Protein AF-S0E287-F1 (afdb_monomer)

Organism: Gibberella fujikuroi (strain CBS 195.34 / IMI 58289 / NRRL A-6831) (NCBI:txid1279085)

Mean predicted aligned error: 9.17 Å

Nearest PDB structures (foldseek):
  4lmg-assembly1_A  TM=4.073E-01  e=2.697E+00  Saccharomyces cerevisiae S288C
  7uhy-assembly1_D-2  TM=6.723E-01  e=9.779E+00  Homo sapiens
  9c9r-assembly1_B  TM=6.172E-01  e=8.650E+00  Thermochaetoides thermophila
  1zmz-assembly1_A  TM=2.651E-01  e=7.196E+00  Homo sapiens

pLDDT: mean 85.16, std 15.92, range [42.78, 98.0]

Solvent-accessible surface area (backbone atoms only — not comparable to full-atom values): 7480 Å² total; per-residue (Å²): 135,82,82,91,75,80,80,81,81,78,75,78,77,76,75,82,71,74,82,78,76,72,42,67,28,52,70,69,32,43,56,44,42,51,48,23,25,81,50,90,85,61,83,64,85,66,64,67,42,46,46,69,47,52,53,50,30,49,40,66,68,26,28,45,80,44,77,64,67,92,48,38,31,40,35,33,57,67,77,39,100,58,70,74,68,50,76,50,71,60,48,76,94,55,58,42,38,48,38,75,56,32,36,51,48,26,56,48,44,25,75,58,70,69,55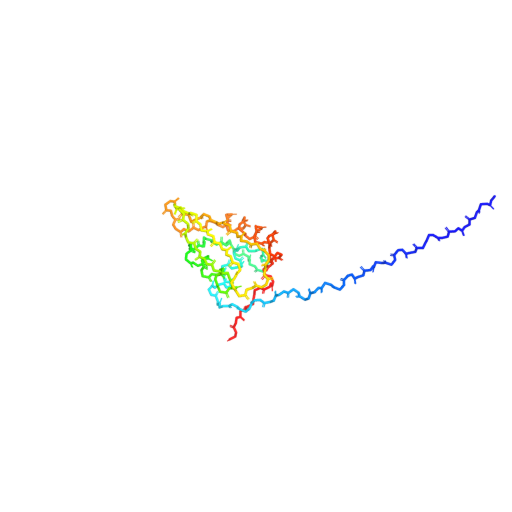,58,40,86,32,56,41,73,54,130

Secondary structure (DSSP, 8-state):
-----PPP--------PPPPP-EEE-HHHHHHHHHHS--TT--S---PEEHHHHHHHHHHTTEEEEE-STTEEEEEESSS-----EEEEPPSSSSEE-HHHHHHHHHHHHHHH---GGGEEE--

Structure (mmCIF, N/CA/C/O backbone):
data_AF-S0E287-F1
#
_entry.id   AF-S0E287-F1
#
loop_
_atom_site.group_PDB
_atom_site.id
_atom_site.type_symbol
_atom_site.label_atom_id
_atom_site.label_alt_id
_atom_site.label_comp_id
_atom_site.label_asym_id
_atom_site.label_entity_id
_atom_site.label_seq_id
_atom_site.pdbx_PDB_ins_code
_atom_site.Cartn_x
_atom_site.Cartn_y
_atom_site.Cartn_z
_atom_site.occupancy
_atom_site.B_iso_or_equiv
_atom_site.auth_seq_id
_atom_site.auth_comp_id
_atom_site.auth_asym_id
_atom_site.auth_atom_id
_atom_site.pdbx_PDB_model_num
ATOM 1 N N . MET A 1 1 ? 14.343 -16.558 63.357 1.00 42.78 1 MET A N 1
ATOM 2 C CA . MET A 1 1 ? 13.104 -16.929 62.650 1.00 42.78 1 MET A CA 1
ATOM 3 C C . MET A 1 1 ? 12.373 -15.621 62.395 1.00 42.78 1 MET A C 1
ATOM 5 O O . MET A 1 1 ? 11.611 -15.181 63.239 1.00 42.78 1 MET A O 1
ATOM 9 N N . GLU A 1 2 ? 12.964 -14.751 61.580 1.00 46.69 2 GLU A N 1
ATOM 10 C CA . GLU A 1 2 ? 12.774 -14.670 60.120 1.00 46.69 2 GLU A CA 1
ATOM 11 C C . GLU A 1 2 ? 11.319 -14.387 59.748 1.00 46.69 2 GLU A C 1
ATOM 13 O O . GLU A 1 2 ? 10.410 -15.165 60.014 1.00 46.69 2 GLU A O 1
ATOM 18 N N . THR A 1 3 ? 11.180 -13.177 59.228 1.00 45.19 3 THR A N 1
ATOM 19 C CA . THR A 1 3 ? 10.014 -12.405 58.829 1.00 45.19 3 THR A CA 1
ATOM 20 C C . THR A 1 3 ? 9.294 -13.039 57.646 1.00 45.19 3 THR A C 1
ATOM 22 O O . THR A 1 3 ? 9.922 -13.310 56.626 1.00 45.19 3 THR A O 1
ATOM 25 N N . ASP A 1 4 ? 7.980 -13.211 57.765 1.00 47.97 4 ASP A N 1
ATOM 26 C CA . ASP A 1 4 ? 7.095 -13.512 56.639 1.00 47.97 4 ASP A CA 1
ATOM 27 C C . ASP A 1 4 ? 6.612 -12.177 56.047 1.00 47.97 4 ASP A C 1
ATOM 29 O O . ASP A 1 4 ? 5.639 -11.583 56.510 1.00 47.97 4 ASP A O 1
ATOM 33 N N . GLU A 1 5 ? 7.377 -11.638 55.096 1.00 48.72 5 GLU A N 1
ATOM 34 C CA . GLU A 1 5 ? 6.987 -10.485 54.281 1.00 48.72 5 GLU A CA 1
ATOM 35 C C . GLU A 1 5 ? 6.583 -11.014 52.902 1.00 48.72 5 GLU A C 1
ATOM 37 O O . GLU A 1 5 ? 7.424 -11.378 52.078 1.00 48.72 5 GLU A O 1
ATOM 42 N N . ALA A 1 6 ? 5.273 -11.116 52.677 1.00 60.25 6 ALA A N 1
ATOM 43 C CA . ALA A 1 6 ? 4.715 -11.448 51.375 1.00 60.25 6 ALA A CA 1
ATOM 44 C C . ALA A 1 6 ? 5.071 -10.341 50.357 1.00 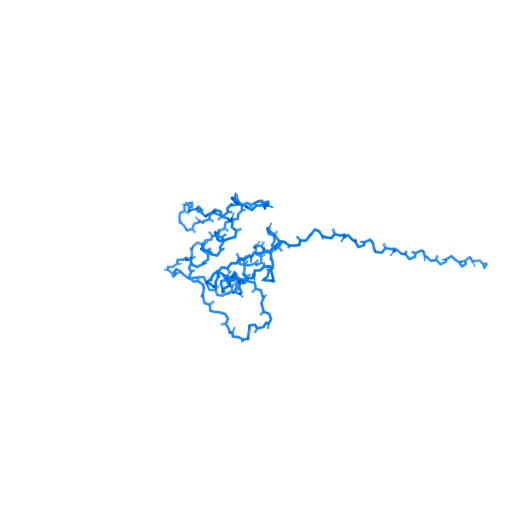60.25 6 ALA A C 1
ATOM 46 O O . ALA A 1 6 ? 4.842 -9.164 50.648 1.00 60.25 6 ALA A O 1
ATOM 47 N N . PRO A 1 7 ? 5.603 -10.670 49.163 1.00 59.78 7 PRO A N 1
ATOM 48 C CA . PRO A 1 7 ? 5.914 -9.666 48.149 1.00 59.78 7 PRO A CA 1
ATOM 49 C C . PRO A 1 7 ? 4.645 -8.961 47.643 1.00 59.78 7 PRO A C 1
ATOM 51 O O . PRO A 1 7 ? 3.631 -9.630 47.426 1.00 59.78 7 PRO A O 1
ATOM 54 N N . PRO A 1 8 ? 4.684 -7.638 47.397 1.00 53.22 8 PRO A N 1
ATOM 55 C CA . PRO A 1 8 ? 3.545 -6.918 46.855 1.00 53.22 8 PRO A CA 1
ATOM 56 C C . PRO A 1 8 ? 3.308 -7.373 45.414 1.00 53.22 8 PRO A C 1
ATOM 58 O O . PRO A 1 8 ? 4.207 -7.320 44.572 1.00 53.22 8 PRO A O 1
ATOM 61 N N . GLU A 1 9 ? 2.089 -7.830 45.138 1.00 50.47 9 GLU A N 1
ATOM 62 C CA . GLU A 1 9 ? 1.611 -8.108 43.790 1.00 50.47 9 GLU A CA 1
ATOM 63 C C . GLU A 1 9 ? 1.813 -6.856 42.930 1.00 50.47 9 GLU A C 1
ATOM 65 O O . GLU A 1 9 ? 1.182 -5.817 43.137 1.00 50.47 9 GLU A O 1
ATOM 70 N N . ALA A 1 10 ? 2.745 -6.945 41.981 1.00 48.91 10 ALA A N 1
ATOM 71 C CA . ALA A 1 10 ? 2.952 -5.927 40.972 1.00 48.91 10 ALA A CA 1
ATOM 72 C C . ALA A 1 10 ? 1.669 -5.821 40.142 1.00 48.91 10 ALA A C 1
ATOM 74 O O . ALA A 1 10 ? 1.386 -6.662 39.286 1.00 48.91 10 ALA A O 1
ATOM 75 N N . MET A 1 11 ? 0.881 -4.790 40.441 1.00 43.47 11 MET A N 1
ATOM 76 C CA . MET A 1 11 ? -0.249 -4.364 39.636 1.00 43.47 11 MET A CA 1
ATOM 77 C C . MET A 1 11 ? 0.249 -4.166 38.207 1.00 43.47 11 MET A C 1
ATOM 79 O O . MET A 1 11 ? 1.079 -3.303 37.926 1.00 43.47 11 MET A O 1
ATOM 83 N N . THR A 1 12 ? -0.226 -5.023 37.310 1.00 46.88 12 THR A N 1
ATOM 84 C CA . THR A 1 12 ? -0.055 -4.855 35.875 1.00 46.88 12 THR A CA 1
ATOM 85 C C . THR A 1 12 ? -0.869 -3.633 35.485 1.00 46.88 12 THR A C 1
ATOM 87 O O . THR A 1 12 ? -2.092 -3.675 35.378 1.00 46.88 12 THR A O 1
ATOM 90 N N . GLU A 1 13 ? -0.178 -2.507 35.349 1.00 50.25 13 GLU A N 1
ATOM 91 C CA . GLU A 1 13 ? 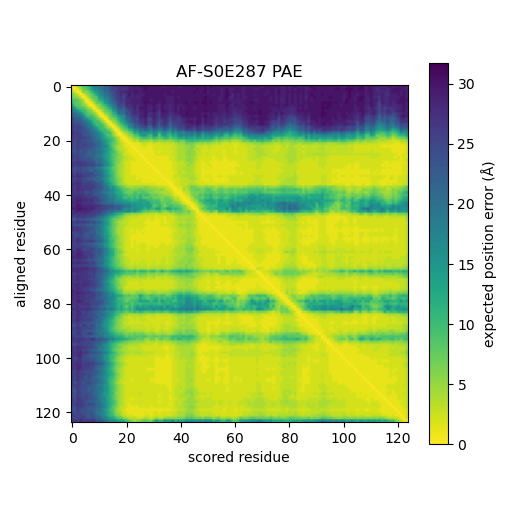-0.729 -1.294 34.774 1.00 50.25 13 GLU A CA 1
ATOM 92 C C . GLU A 1 13 ? -1.130 -1.616 33.333 1.00 50.25 13 GLU A C 1
ATOM 94 O O . GLU A 1 13 ? -0.296 -1.745 32.435 1.00 50.25 13 GLU A O 1
ATOM 99 N N . VAL A 1 14 ? -2.427 -1.856 33.136 1.00 51.44 14 VAL A N 1
ATOM 100 C CA . VAL A 1 14 ? -3.036 -1.986 31.817 1.00 51.44 14 VAL A CA 1
ATOM 101 C C . VAL A 1 14 ? -2.928 -0.610 31.176 1.00 51.44 14 VAL A C 1
ATOM 103 O O . VAL A 1 14 ? -3.790 0.245 31.368 1.00 51.44 14 VAL A O 1
ATOM 106 N N . ALA A 1 15 ? -1.827 -0.378 30.461 1.00 55.31 15 ALA A N 1
ATOM 107 C CA . ALA A 1 15 ? -1.691 0.768 29.584 1.00 55.31 15 ALA A CA 1
ATOM 108 C C . ALA A 1 15 ? -2.902 0.759 28.644 1.00 55.31 15 ALA A C 1
ATOM 110 O O . ALA A 1 15 ? -3.096 -0.183 27.873 1.00 55.31 15 ALA A O 1
ATOM 111 N N . LEU A 1 16 ? -3.761 1.769 28.774 1.00 54.34 16 LEU A N 1
ATOM 112 C CA . LEU A 1 16 ? -4.878 1.996 27.870 1.00 54.34 16 LEU A CA 1
ATOM 113 C C . LEU A 1 16 ? -4.271 2.306 26.496 1.00 54.34 16 LEU A C 1
ATOM 115 O O . LEU A 1 16 ? -3.886 3.441 26.235 1.00 54.34 16 LEU A O 1
ATOM 119 N N . GLU A 1 17 ? -4.090 1.280 25.658 1.00 62.00 17 GLU A N 1
ATOM 120 C CA . GLU A 1 17 ? -3.647 1.466 24.277 1.00 62.00 17 GLU A CA 1
ATOM 121 C C . GLU A 1 17 ? -4.680 2.336 23.554 1.00 62.00 17 GLU A C 1
ATOM 123 O O . GLU A 1 17 ? -5.879 2.033 23.579 1.00 62.00 17 GLU A O 1
ATOM 128 N N . ASP A 1 18 ? -4.219 3.407 22.902 1.00 64.94 18 ASP A N 1
ATOM 129 C CA . ASP A 1 18 ? -5.059 4.195 22.004 1.00 64.94 18 ASP A CA 1
ATOM 130 C C . ASP A 1 18 ? -5.767 3.264 21.003 1.00 64.94 18 ASP A C 1
ATOM 132 O O . ASP A 1 18 ? -5.169 2.289 20.522 1.00 64.94 18 ASP A O 1
ATOM 136 N N . PRO A 1 19 ? -7.043 3.526 20.667 1.00 68.19 19 PRO A N 1
ATOM 137 C CA . PRO A 1 19 ? -7.790 2.658 19.772 1.00 68.19 19 PRO A CA 1
ATOM 138 C C . PRO A 1 19 ? -7.061 2.534 18.429 1.00 68.19 19 PRO A C 1
ATOM 140 O O . PRO A 1 19 ? -6.839 3.521 17.726 1.00 68.19 19 PRO A O 1
ATOM 143 N N . LYS A 1 20 ? -6.698 1.297 18.065 1.00 78.69 20 LYS A N 1
ATOM 144 C CA . LYS A 1 20 ? -6.018 0.992 16.798 1.00 78.69 20 LYS A CA 1
ATOM 145 C C . LYS A 1 20 ? -6.840 1.542 15.624 1.00 78.69 20 LYS A C 1
ATOM 147 O O . LYS A 1 20 ? -8.052 1.314 15.582 1.00 78.69 20 LYS A O 1
ATOM 152 N N . PRO A 1 21 ? -6.217 2.222 14.643 1.00 85.75 21 PRO A N 1
ATOM 153 C CA . PRO A 1 21 ? -6.956 2.803 13.529 1.00 85.75 21 PRO A CA 1
ATOM 154 C C . PRO A 1 21 ? -7.630 1.710 12.693 1.00 85.75 21 PRO A C 1
ATOM 156 O O . PRO A 1 21 ? -7.025 0.669 12.432 1.00 85.75 21 PRO A O 1
ATOM 159 N N . VAL A 1 22 ? -8.870 1.963 12.264 1.00 92.56 22 VAL A N 1
ATOM 160 C CA . VAL A 1 22 ? -9.639 1.090 11.364 1.00 92.56 22 VAL A CA 1
ATOM 161 C C . VAL A 1 22 ? -9.765 1.758 9.998 1.00 92.56 22 VAL A C 1
ATOM 163 O O . VAL A 1 22 ? -10.279 2.870 9.876 1.00 92.56 22 VAL A O 1
ATOM 166 N N . PHE A 1 23 ? -9.334 1.053 8.959 1.00 93.56 23 PHE A N 1
ATOM 167 C CA . PHE A 1 23 ? -9.345 1.486 7.569 1.00 93.56 23 PHE A CA 1
ATOM 168 C C . PHE A 1 23 ? -10.530 0.872 6.834 1.00 93.56 23 PHE A C 1
ATOM 170 O O . PHE A 1 23 ? -10.560 -0.334 6.580 1.00 93.56 23 PHE A O 1
ATOM 177 N N . LYS A 1 24 ? -11.495 1.708 6.449 1.00 95.38 24 LYS A N 1
ATOM 178 C CA . LYS A 1 24 ? -12.539 1.311 5.501 1.00 95.38 24 LYS A CA 1
ATOM 179 C C . LYS A 1 24 ? -11.966 1.368 4.096 1.00 95.38 24 LYS A C 1
ATOM 181 O O . LYS A 1 24 ? -11.514 2.420 3.655 1.00 95.38 24 LYS A O 1
ATOM 186 N N . VAL A 1 25 ? -11.951 0.230 3.417 1.00 96.06 25 VAL A N 1
ATOM 187 C CA . VAL A 1 25 ? -11.352 0.098 2.090 1.00 96.06 25 VAL A CA 1
ATOM 188 C C . VAL A 1 25 ? -12.274 -0.669 1.157 1.00 96.06 25 VAL A C 1
ATOM 190 O O . VAL A 1 25 ? -13.023 -1.558 1.565 1.00 96.06 25 VAL A O 1
ATOM 193 N N . GLU A 1 26 ? -12.197 -0.369 -0.134 1.00 95.81 26 GLU A N 1
ATOM 194 C CA . GLU A 1 26 ? -12.947 -1.121 -1.133 1.00 95.81 26 GLU A CA 1
ATOM 195 C C . GLU A 1 26 ? -12.459 -2.576 -1.266 1.00 95.81 26 GLU A C 1
ATOM 197 O O . GLU A 1 26 ? -11.338 -2.945 -0.894 1.00 95.81 26 GLU A O 1
ATOM 202 N N . ARG A 1 27 ? -13.288 -3.423 -1.888 1.00 94.62 27 ARG A N 1
ATOM 203 C CA . ARG A 1 27 ? -13.046 -4.870 -2.033 1.00 94.62 27 ARG A CA 1
ATOM 204 C C . ARG A 1 27 ? -11.678 -5.211 -2.630 1.00 94.62 27 ARG A C 1
ATOM 206 O O . ARG A 1 27 ? -11.051 -6.189 -2.218 1.00 94.62 27 ARG A O 1
ATOM 213 N N . ARG A 1 28 ? -11.222 -4.436 -3.616 1.00 94.44 28 ARG A N 1
ATOM 214 C CA . ARG A 1 28 ? -9.937 -4.651 -4.296 1.00 94.44 28 ARG A CA 1
ATOM 215 C C . ARG A 1 28 ? -8.761 -4.398 -3.355 1.00 94.44 28 ARG A C 1
ATOM 217 O O . ARG A 1 28 ? -7.863 -5.236 -3.291 1.00 94.44 28 ARG A O 1
ATOM 224 N N . ALA A 1 29 ? -8.781 -3.287 -2.622 1.00 96.12 29 ALA A N 1
ATOM 225 C CA . ALA A 1 29 ? -7.763 -2.957 -1.629 1.00 96.12 29 ALA A CA 1
ATOM 226 C C . ALA A 1 29 ? -7.769 -3.967 -0.472 1.00 96.12 29 ALA A C 1
ATOM 228 O O . ALA A 1 29 ? -6.711 -4.484 -0.114 1.00 96.12 29 ALA A O 1
ATOM 229 N N . LEU A 1 30 ? -8.952 -4.352 0.021 1.00 94.69 30 LEU A N 1
ATOM 230 C CA . LEU A 1 30 ? -9.086 -5.370 1.067 1.00 94.69 30 LEU A CA 1
ATOM 231 C C . LEU A 1 30 ? -8.442 -6.701 0.662 1.00 94.69 30 LEU A C 1
ATOM 233 O O . LEU A 1 30 ? -7.703 -7.304 1.439 1.00 94.69 30 LEU A O 1
ATOM 237 N N . LYS A 1 31 ? -8.674 -7.153 -0.578 1.00 92.94 31 LYS A N 1
ATOM 238 C CA . LYS A 1 31 ? -8.039 -8.369 -1.104 1.00 92.94 31 LYS A CA 1
ATOM 239 C C . LYS A 1 31 ? -6.513 -8.260 -1.083 1.00 92.94 31 LYS A C 1
ATOM 241 O O . LYS A 1 31 ? -5.851 -9.228 -0.723 1.00 92.94 31 LYS A O 1
ATOM 246 N N . THR A 1 32 ? -5.954 -7.105 -1.442 1.00 95.25 32 THR A N 1
ATOM 247 C CA . THR A 1 32 ? -4.507 -6.870 -1.359 1.00 95.25 32 THR A CA 1
ATOM 248 C C . THR A 1 32 ? -4.012 -6.943 0.086 1.00 95.25 32 THR A C 1
ATOM 250 O O . THR A 1 32 ? -3.047 -7.656 0.352 1.00 95.25 32 THR A O 1
ATOM 253 N N . PHE A 1 33 ? -4.678 -6.278 1.033 1.00 95.38 33 PHE A N 1
ATOM 254 C CA . PHE A 1 33 ? -4.265 -6.289 2.440 1.00 95.38 33 PHE A CA 1
ATOM 255 C C . PHE A 1 33 ? -4.318 -7.684 3.070 1.00 95.38 33 PHE A C 1
ATOM 257 O O . PHE A 1 33 ? -3.375 -8.058 3.762 1.00 95.38 33 PHE A O 1
ATOM 264 N N . ARG A 1 34 ? -5.317 -8.509 2.733 1.00 92.56 34 ARG A N 1
ATOM 265 C CA . ARG A 1 34 ? -5.373 -9.930 3.137 1.00 92.56 34 ARG A CA 1
ATOM 266 C C . ARG A 1 34 ? -4.220 -10.779 2.590 1.00 92.56 34 ARG A C 1
ATOM 268 O O . ARG A 1 34 ? -3.840 -11.790 3.176 1.00 92.56 34 ARG A O 1
ATOM 275 N N . ILE A 1 35 ? -3.645 -10.389 1.452 1.00 93.62 35 ILE A N 1
ATOM 276 C CA . ILE A 1 35 ? -2.447 -11.047 0.916 1.00 93.62 35 ILE A CA 1
ATOM 277 C C . ILE A 1 35 ? -1.194 -10.548 1.650 1.00 93.62 35 ILE A C 1
ATOM 279 O O . ILE A 1 35 ? -0.312 -11.351 1.958 1.00 93.62 35 ILE A O 1
ATOM 283 N N . LEU A 1 36 ? -1.109 -9.248 1.951 1.00 95.25 36 LEU A N 1
ATOM 284 C CA . LEU A 1 36 ? 0.036 -8.636 2.637 1.00 95.25 36 LEU A CA 1
ATOM 285 C C . LEU A 1 36 ? 0.158 -9.074 4.098 1.00 95.25 36 LEU A C 1
ATOM 287 O O . LEU A 1 36 ? 1.261 -9.382 4.554 1.00 95.25 36 LEU A O 1
ATOM 291 N N . PHE A 1 37 ? -0.956 -9.115 4.819 1.00 93.56 37 PHE A N 1
ATOM 292 C CA . PHE A 1 37 ? -1.02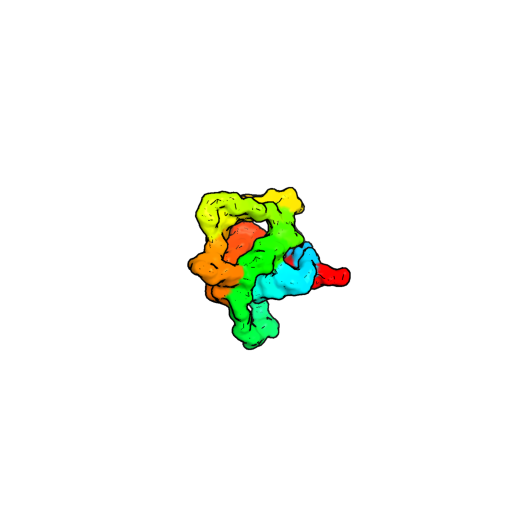3 -9.505 6.221 1.00 93.56 37 PHE A CA 1
ATOM 293 C C . PHE A 1 37 ? -1.484 -10.952 6.362 1.00 93.56 37 PHE A C 1
ATOM 295 O O . PHE A 1 37 ? -2.054 -11.530 5.440 1.00 93.56 37 PHE A O 1
ATOM 302 N N . TYR A 1 38 ? -1.162 -11.574 7.494 1.00 84.75 38 TYR A N 1
ATOM 303 C CA . TYR A 1 38 ? -1.690 -12.896 7.805 1.00 84.75 38 TYR A CA 1
ATOM 304 C C . TYR A 1 38 ? -3.190 -12.802 8.081 1.00 84.75 38 TYR A C 1
ATOM 306 O O . TYR A 1 38 ? -3.621 -11.907 8.799 1.00 84.75 38 TYR A O 1
ATOM 314 N N . ASP A 1 39 ? -3.948 -13.717 7.484 1.00 80.12 39 ASP A N 1
ATOM 315 C CA . ASP A 1 39 ? -5.386 -13.871 7.664 1.00 80.12 39 ASP A CA 1
ATOM 316 C C . ASP A 1 39 ? -5.618 -15.373 7.915 1.00 80.12 39 ASP A C 1
ATOM 318 O O . ASP A 1 39 ? -5.349 -16.168 7.003 1.00 80.12 39 ASP A O 1
ATOM 322 N N . PRO A 1 40 ? -5.983 -15.782 9.146 1.00 76.44 40 PRO A N 1
ATOM 323 C CA . PRO A 1 40 ? -6.167 -17.190 9.499 1.00 76.44 40 PRO A CA 1
ATOM 324 C C . PRO A 1 40 ? -7.362 -17.834 8.788 1.00 76.44 40 PRO A C 1
ATOM 326 O O . PRO A 1 40 ? -7.368 -19.051 8.612 1.00 76.44 40 PRO A O 1
ATOM 329 N N . ASP A 1 41 ? -8.336 -17.039 8.339 1.00 75.12 41 ASP A N 1
ATOM 330 C CA . ASP A 1 41 ? -9.554 -17.538 7.696 1.00 75.12 41 ASP A CA 1
ATOM 331 C C . ASP A 1 41 ? -9.334 -17.834 6.202 1.00 75.12 41 ASP A C 1
ATOM 333 O O . ASP A 1 41 ? -10.139 -18.502 5.546 1.00 75.12 41 ASP A O 1
ATOM 337 N N . VAL A 1 42 ? -8.220 -17.359 5.636 1.00 71.75 42 VAL A N 1
ATOM 338 C CA . VAL A 1 42 ? -7.854 -17.596 4.237 1.00 71.75 42 VAL A CA 1
ATOM 339 C C . VAL A 1 42 ? -7.109 -18.924 4.114 1.00 71.75 42 VAL A C 1
ATOM 341 O O . VAL A 1 42 ? -5.893 -19.009 4.275 1.00 71.75 42 VAL A O 1
ATOM 344 N N . THR A 1 43 ? -7.852 -19.969 3.756 1.00 69.25 43 THR A N 1
ATOM 345 C CA . THR A 1 43 ? -7.331 -21.334 3.560 1.00 69.25 43 THR A CA 1
ATOM 346 C C . THR A 1 43 ? -6.742 -21.586 2.167 1.00 69.25 43 THR A C 1
ATOM 348 O O . THR A 1 43 ? -6.028 -22.565 1.955 1.00 69.25 43 THR A O 1
ATOM 351 N N . SER A 1 44 ? -7.005 -20.705 1.198 1.00 71.31 44 SER A N 1
ATOM 352 C CA . SER A 1 44 ? -6.417 -20.777 -0.145 1.00 71.31 44 SER A CA 1
ATOM 353 C C . SER A 1 44 ? -5.001 -20.200 -0.172 1.00 71.31 44 SER A C 1
ATOM 355 O O . SER A 1 44 ? -4.766 -19.160 0.441 1.00 71.31 44 SER A O 1
ATOM 357 N N . THR A 1 45 ? -4.089 -20.778 -0.964 1.00 63.66 45 THR A N 1
ATOM 358 C CA . THR A 1 45 ? -2.773 -20.169 -1.225 1.00 63.66 45 THR A CA 1
ATOM 359 C C . THR A 1 45 ? -2.960 -18.760 -1.797 1.00 63.66 45 THR A C 1
ATOM 361 O O . THR A 1 45 ? -3.511 -18.621 -2.894 1.00 63.66 45 THR A O 1
ATOM 364 N N . PRO A 1 46 ? -2.527 -17.698 -1.096 1.00 70.75 46 PRO A N 1
ATOM 365 C CA . PRO A 1 46 ? -2.701 -16.354 -1.617 1.00 70.75 46 PRO A CA 1
ATOM 366 C C . PRO A 1 46 ? -1.800 -16.182 -2.846 1.00 70.75 46 PRO A C 1
ATOM 368 O O . PRO A 1 46 ? -0.623 -16.538 -2.822 1.00 70.75 46 PRO A O 1
ATOM 371 N N . GLY A 1 47 ? -2.378 -15.705 -3.948 1.00 82.12 47 GLY A N 1
ATOM 372 C CA . GLY A 1 47 ? -1.680 -15.561 -5.225 1.00 82.12 47 GLY A CA 1
ATOM 373 C C . GLY A 1 47 ? -0.747 -14.348 -5.287 1.00 82.12 47 GLY A C 1
ATOM 374 O O . GLY A 1 47 ? -0.403 -13.724 -4.283 1.00 82.12 47 GLY A O 1
ATOM 375 N N . GLU A 1 48 ? -0.349 -13.989 -6.504 1.00 91.69 48 GLU A N 1
ATOM 376 C CA . GLU A 1 48 ? 0.430 -12.779 -6.766 1.00 91.69 48 GLU A CA 1
ATOM 377 C C . GLU A 1 48 ? -0.434 -11.511 -6.667 1.00 91.69 48 GLU A C 1
ATOM 379 O O . GLU A 1 48 ? -1.623 -11.516 -7.001 1.00 91.69 48 GLU A O 1
ATOM 384 N N . VAL A 1 49 ? 0.183 -10.395 -6.276 1.00 95.00 49 VAL A N 1
ATOM 385 C CA . VAL A 1 49 ? -0.462 -9.076 -6.243 1.00 95.00 49 VAL A CA 1
ATOM 386 C C . VAL A 1 49 ? 0.006 -8.259 -7.448 1.00 95.00 49 VAL A C 1
ATOM 388 O O . VAL A 1 49 ? 1.189 -7.930 -7.517 1.00 95.00 49 VAL A O 1
ATOM 391 N N . PRO A 1 50 ? -0.869 -7.878 -8.396 1.00 96.25 50 PRO A N 1
ATOM 392 C CA . PRO A 1 50 ? -0.509 -6.905 -9.427 1.00 96.25 50 PRO A CA 1
ATOM 393 C C . PRO A 1 50 ? 0.019 -5.614 -8.796 1.00 96.25 50 PRO A C 1
ATOM 395 O O . PRO A 1 50 ? -0.612 -5.102 -7.871 1.00 96.25 50 PRO A O 1
ATOM 398 N N . TRP A 1 51 ? 1.128 -5.060 -9.296 1.00 97.38 51 TRP A N 1
ATOM 399 C CA . TRP A 1 51 ? 1.749 -3.868 -8.700 1.00 97.38 51 TRP A CA 1
ATOM 400 C C . TRP A 1 51 ? 0.759 -2.702 -8.556 1.00 97.38 51 TRP A C 1
ATOM 402 O O . TRP A 1 51 ? 0.648 -2.108 -7.490 1.00 97.38 51 TRP A O 1
ATOM 412 N N . ASN A 1 52 ? -0.090 -2.476 -9.562 1.00 97.19 52 ASN A N 1
ATOM 413 C CA . ASN A 1 52 ? -1.141 -1.454 -9.504 1.00 97.19 52 ASN A CA 1
ATOM 414 C C . ASN A 1 52 ? -2.169 -1.682 -8.381 1.00 97.19 52 ASN A C 1
ATOM 416 O O . ASN A 1 52 ? -2.727 -0.720 -7.865 1.00 97.19 52 ASN A O 1
ATOM 420 N N . ASN A 1 53 ? -2.439 -2.933 -7.988 1.00 97.31 53 ASN A N 1
ATOM 421 C CA . ASN A 1 53 ? -3.303 -3.228 -6.837 1.00 97.31 53 ASN A CA 1
ATOM 422 C C . ASN A 1 53 ? -2.593 -2.939 -5.511 1.00 97.31 53 ASN A C 1
ATOM 424 O O . ASN A 1 53 ? -3.260 -2.581 -4.545 1.00 97.31 53 ASN A O 1
ATOM 428 N N . PHE A 1 54 ? -1.268 -3.104 -5.466 1.00 97.44 54 PHE A N 1
ATOM 429 C CA . PHE A 1 54 ? -0.444 -2.725 -4.321 1.00 97.44 54 PHE A CA 1
ATOM 430 C C . PHE A 1 54 ? -0.403 -1.202 -4.153 1.00 97.44 54 PHE A C 1
ATOM 432 O O . PHE A 1 54 ? -0.707 -0.718 -3.065 1.00 97.44 54 PHE A O 1
ATOM 439 N N . LEU A 1 55 ? -0.138 -0.458 -5.239 1.00 97.69 55 LEU A N 1
ATOM 440 C CA . LEU A 1 55 ? -0.205 1.010 -5.255 1.00 97.69 55 LEU A CA 1
ATOM 441 C C . LEU A 1 55 ? -1.572 1.490 -4.761 1.00 97.69 55 LEU A C 1
ATOM 443 O O . LEU A 1 55 ? -1.649 2.229 -3.787 1.00 97.69 55 LEU A O 1
ATOM 447 N N . HIS A 1 56 ? -2.642 0.990 -5.385 1.00 97.81 56 HIS A N 1
ATOM 448 C CA . HIS A 1 56 ? -4.013 1.350 -5.040 1.00 97.81 56 HIS A CA 1
ATOM 449 C C . HIS A 1 56 ? -4.354 1.068 -3.570 1.00 97.81 56 HIS A C 1
ATOM 451 O O . HIS A 1 56 ? -5.005 1.876 -2.920 1.00 97.81 56 HIS A O 1
ATOM 457 N N . ALA A 1 57 ? -3.942 -0.085 -3.032 1.00 97.25 57 ALA A N 1
ATOM 458 C CA . ALA A 1 57 ? -4.222 -0.426 -1.641 1.00 97.25 57 ALA A CA 1
ATOM 459 C C . ALA A 1 57 ? -3.572 0.578 -0.679 1.00 97.25 57 ALA A C 1
ATOM 461 O O . ALA A 1 57 ? -4.253 1.116 0.189 1.00 97.25 57 ALA A O 1
ATOM 462 N N . LEU A 1 58 ? -2.286 0.885 -0.869 1.00 96.75 58 LEU A N 1
ATOM 463 C CA . LEU A 1 58 ? -1.572 1.826 -0.004 1.00 96.75 58 LEU A CA 1
ATOM 464 C C . LEU A 1 58 ? -2.086 3.263 -0.142 1.00 96.75 58 LEU A C 1
ATOM 466 O O . LEU A 1 58 ? -2.204 3.959 0.864 1.00 96.75 58 LEU A O 1
ATOM 470 N N . THR A 1 59 ? -2.463 3.693 -1.348 1.00 96.19 59 THR A N 1
ATOM 471 C CA . THR A 1 59 ? -3.043 5.030 -1.527 1.00 96.19 59 THR A CA 1
ATOM 472 C C . THR A 1 59 ? -4.454 5.144 -0.967 1.00 96.19 59 THR A C 1
ATOM 474 O O . THR A 1 59 ? -4.809 6.193 -0.436 1.00 96.19 59 THR A O 1
ATOM 477 N N . SER A 1 60 ? -5.243 4.063 -0.994 1.00 95.25 60 SER A N 1
ATOM 478 C CA . SER A 1 60 ? -6.602 4.059 -0.430 1.00 95.25 60 SER A CA 1
ATOM 479 C C . SER A 1 60 ? -6.648 4.267 1.087 1.00 95.25 60 SER A C 1
ATOM 481 O O . SER A 1 60 ? -7.692 4.625 1.618 1.00 95.25 60 SER A O 1
ATOM 483 N N . VAL A 1 61 ? -5.521 4.073 1.780 1.00 93.56 61 VAL A N 1
ATOM 484 C CA . VAL A 1 61 ? -5.403 4.258 3.235 1.00 93.56 61 VAL A CA 1
ATOM 485 C C . VAL A 1 61 ? -4.606 5.506 3.609 1.00 93.56 61 VAL A C 1
ATOM 487 O O . VAL A 1 61 ? -4.150 5.639 4.738 1.00 93.56 61 VAL A O 1
ATOM 490 N N . GLY A 1 62 ? -4.449 6.439 2.666 1.00 92.75 62 GLY A N 1
ATOM 491 C CA . GLY A 1 62 ? -3.920 7.771 2.952 1.00 92.75 62 GLY A CA 1
ATOM 492 C C . GLY A 1 62 ? -2.414 7.944 2.773 1.00 92.75 62 GLY A C 1
ATOM 493 O O . GLY A 1 62 ? -1.867 8.946 3.243 1.00 92.75 62 GLY A O 1
ATOM 494 N N . LEU A 1 63 ? -1.734 7.009 2.099 1.00 94.69 63 LEU A N 1
ATOM 495 C CA . LEU A 1 63 ? -0.347 7.201 1.665 1.00 94.69 63 LEU A CA 1
ATOM 496 C C . LEU A 1 63 ? -0.302 7.826 0.260 1.00 94.69 63 LEU A C 1
ATOM 498 O O . LEU A 1 63 ? -1.005 7.389 -0.645 1.00 94.69 63 LEU A O 1
ATOM 502 N N . ALA A 1 64 ? 0.560 8.810 0.029 1.00 95.44 64 ALA A N 1
ATOM 503 C CA . ALA A 1 64 ? 0.893 9.276 -1.314 1.00 95.44 64 ALA A CA 1
ATOM 504 C C . ALA A 1 64 ? 1.978 8.376 -1.915 1.00 95.44 64 ALA A C 1
ATOM 506 O O . ALA A 1 64 ? 2.968 8.089 -1.249 1.00 95.44 64 ALA A O 1
ATOM 507 N N . ALA A 1 65 ? 1.798 7.938 -3.163 1.00 96.69 65 ALA A N 1
ATOM 508 C CA . ALA A 1 65 ? 2.766 7.115 -3.883 1.00 96.69 65 ALA A CA 1
ATOM 509 C C . ALA A 1 65 ? 3.541 7.961 -4.902 1.00 96.69 65 ALA A C 1
ATOM 511 O O . ALA A 1 65 ? 2.951 8.510 -5.830 1.00 96.69 65 ALA A O 1
ATOM 512 N N . GLU A 1 66 ? 4.861 8.016 -4.761 1.00 97.06 66 GLU A N 1
ATOM 513 C CA . GLU A 1 66 ? 5.760 8.740 -5.657 1.00 97.06 66 GLU A CA 1
ATOM 514 C C . GLU A 1 66 ? 6.768 7.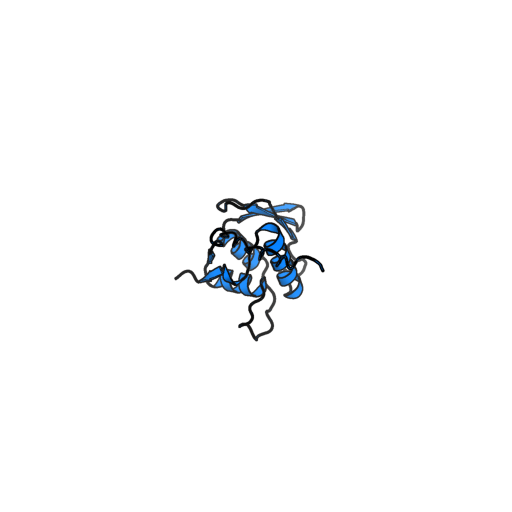768 -6.274 1.00 97.06 66 GLU A C 1
ATOM 516 O O . GLU A 1 66 ? 7.486 7.055 -5.564 1.00 97.06 66 GLU A O 1
ATOM 521 N N . LYS A 1 67 ? 6.832 7.727 -7.608 1.00 96.62 67 LYS A N 1
ATOM 522 C CA . LYS A 1 67 ? 7.881 6.984 -8.305 1.00 96.62 67 LYS A CA 1
ATOM 523 C C . LYS A 1 67 ? 9.148 7.829 -8.310 1.00 96.62 67 LYS A C 1
ATOM 525 O O . LYS A 1 67 ? 9.152 8.925 -8.858 1.00 96.62 67 LYS A O 1
ATOM 530 N N . LEU A 1 68 ? 10.207 7.296 -7.710 1.00 93.94 68 LEU A N 1
ATOM 531 C CA . LEU A 1 68 ? 11.520 7.929 -7.698 1.00 93.94 68 LEU A CA 1
ATOM 532 C C . LEU A 1 68 ? 12.289 7.502 -8.961 1.00 93.94 68 LEU A C 1
ATOM 534 O O . LEU A 1 68 ? 11.782 7.597 -10.078 1.00 93.94 68 LEU A O 1
ATOM 538 N N . TYR A 1 69 ? 13.515 7.004 -8.810 1.00 91.81 69 TYR A N 1
ATOM 539 C CA . TYR A 1 69 ? 14.329 6.505 -9.915 1.00 91.81 69 TYR A CA 1
ATOM 540 C C . TYR A 1 69 ? 14.212 4.982 -10.074 1.00 91.81 69 TYR A C 1
ATOM 542 O O . TYR A 1 69 ? 14.022 4.232 -9.113 1.00 91.81 69 TYR A O 1
ATOM 550 N N . GLY A 1 70 ? 14.363 4.510 -11.314 1.00 90.88 70 GLY A N 1
ATOM 551 C CA . GLY A 1 70 ? 14.303 3.085 -11.641 1.00 90.88 70 GLY A CA 1
ATOM 552 C C . GLY A 1 70 ? 12.971 2.447 -11.229 1.00 90.88 70 GLY A C 1
ATOM 553 O O . GLY A 1 70 ? 11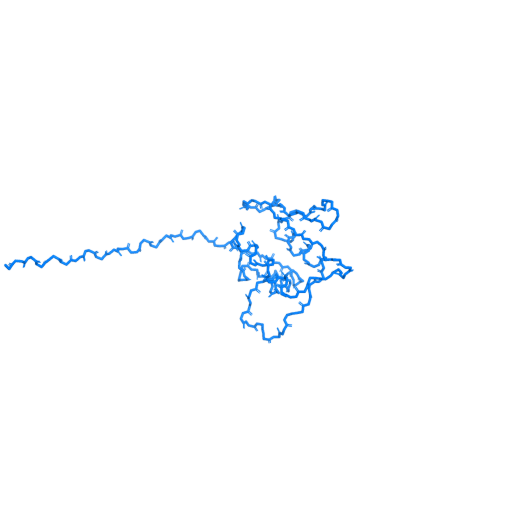.898 2.913 -11.611 1.00 90.88 70 GLY A O 1
ATOM 554 N N . SER A 1 71 ? 13.049 1.366 -10.452 1.00 93.94 71 SER A N 1
ATOM 555 C CA . SER A 1 71 ? 11.893 0.658 -9.893 1.00 93.94 71 SER A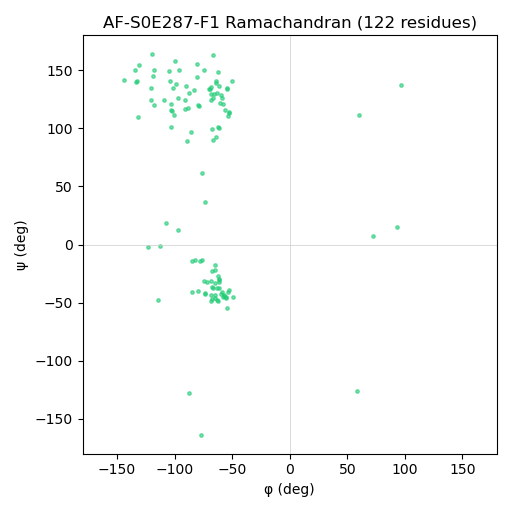 CA 1
ATOM 556 C C . SER A 1 71 ? 11.562 1.065 -8.453 1.00 93.94 71 SER A C 1
ATOM 558 O O . SER A 1 71 ? 10.798 0.371 -7.794 1.00 93.94 71 SER A O 1
ATOM 560 N N . VAL A 1 72 ? 12.126 2.151 -7.918 1.00 96.62 72 VAL A N 1
ATOM 561 C CA . VAL A 1 72 ? 11.888 2.553 -6.522 1.00 96.62 72 VAL A CA 1
ATOM 562 C C . VAL A 1 72 ? 10.646 3.434 -6.417 1.00 96.62 72 VAL A C 1
ATOM 564 O O . VAL A 1 72 ? 10.520 4.435 -7.120 1.00 96.62 72 VAL A O 1
ATOM 567 N N . TRP A 1 73 ? 9.759 3.089 -5.488 1.00 98.00 73 TRP A N 1
ATOM 568 C CA . TRP A 1 73 ? 8.587 3.877 -5.121 1.00 98.00 73 TRP A CA 1
ATOM 569 C C . TRP A 1 73 ? 8.638 4.263 -3.649 1.00 98.00 73 TRP A C 1
ATOM 571 O O . TRP A 1 73 ? 8.914 3.416 -2.797 1.00 98.00 73 TRP A O 1
ATOM 581 N N . GLN A 1 74 ? 8.347 5.526 -3.356 1.00 97.19 74 GLN A N 1
ATOM 582 C CA . GLN A 1 74 ? 8.156 6.055 -2.013 1.00 97.19 74 GLN A CA 1
ATOM 583 C C . GLN A 1 74 ? 6.673 6.152 -1.687 1.00 97.19 74 GLN A C 1
ATOM 585 O O . GLN A 1 74 ? 5.880 6.604 -2.507 1.00 97.19 74 GLN A O 1
ATOM 590 N N . PHE A 1 75 ? 6.325 5.763 -0.466 1.00 97.12 75 PHE A N 1
ATOM 591 C CA . PHE A 1 75 ? 5.022 5.999 0.126 1.00 97.12 75 PHE A CA 1
ATOM 592 C C . PHE A 1 75 ? 5.193 6.874 1.356 1.00 97.12 75 PHE A C 1
ATOM 594 O O . PHE A 1 75 ? 5.911 6.489 2.279 1.00 97.12 75 PHE A O 1
ATOM 601 N N . SER A 1 76 ? 4.559 8.039 1.363 1.00 94.56 76 SER A N 1
ATOM 602 C CA . SER A 1 76 ? 4.572 8.975 2.488 1.00 94.56 76 SER A CA 1
ATOM 603 C C . SER A 1 76 ? 3.153 9.190 3.016 1.00 94.56 76 SER A C 1
ATOM 605 O O . SER A 1 76 ? 2.208 9.194 2.226 1.00 94.56 76 SER A O 1
ATOM 607 N N . PRO A 1 77 ? 2.960 9.367 4.331 1.00 90.94 77 PRO A N 1
ATOM 608 C CA . PRO A 1 77 ? 1.663 9.752 4.877 1.00 90.94 77 PRO A CA 1
ATOM 609 C C . PRO A 1 77 ? 1.201 11.085 4.272 1.00 90.94 77 PRO A C 1
ATOM 611 O O . PRO A 1 77 ? 1.952 12.059 4.282 1.00 90.94 77 PRO A O 1
ATOM 614 N N . TYR A 1 78 ? -0.008 11.115 3.708 1.00 82.19 78 TYR A N 1
ATOM 615 C CA . TYR A 1 78 ? -0.618 12.328 3.149 1.00 82.19 78 TYR A CA 1
ATOM 616 C C . TYR A 1 78 ? -1.866 12.743 3.929 1.00 82.19 78 TYR A C 1
ATOM 618 O O . TYR A 1 78 ? -1.984 13.897 4.324 1.00 82.19 78 TYR A O 1
ATOM 626 N N . THR A 1 79 ? -2.772 11.798 4.196 1.00 77.06 79 THR A N 1
ATOM 627 C CA . THR A 1 79 ? -3.963 12.032 5.038 1.00 77.06 79 THR A CA 1
ATOM 628 C C . THR A 1 79 ? -3.927 11.263 6.353 1.00 77.06 79 THR A C 1
ATOM 630 O O . THR A 1 79 ? -4.873 11.339 7.130 1.00 77.06 79 THR A O 1
ATOM 633 N N . LEU A 1 80 ? -2.881 10.466 6.575 1.00 74.94 80 LEU A N 1
ATOM 634 C CA . LEU A 1 80 ? -2.733 9.637 7.761 1.00 74.94 80 LEU A CA 1
ATOM 635 C C . LEU A 1 80 ? -1.771 10.302 8.744 1.00 74.94 80 LEU A C 1
ATOM 637 O O . LEU A 1 80 ? -0.683 10.716 8.348 1.00 74.94 80 LEU A O 1
ATOM 641 N N . GLU A 1 81 ? -2.124 10.328 10.026 1.00 72.00 81 GLU A N 1
ATOM 642 C CA . GLU A 1 81 ? -1.206 10.693 11.112 1.00 72.00 81 GLU A CA 1
ATOM 643 C C . GLU A 1 81 ? -0.246 9.522 11.401 1.00 72.00 81 GLU A C 1
ATOM 645 O O . GLU A 1 81 ? -0.266 8.906 12.461 1.00 72.00 81 GLU A O 1
ATOM 650 N N . ALA A 1 82 ? 0.563 9.148 10.405 1.00 73.62 82 ALA A N 1
ATOM 651 C CA . ALA A 1 82 ? 1.627 8.156 10.552 1.00 73.62 82 ALA A CA 1
ATOM 652 C C . ALA A 1 82 ? 2.981 8.835 10.594 1.00 73.62 82 ALA A C 1
ATOM 654 O O . ALA A 1 82 ? 3.243 9.802 9.881 1.00 73.62 82 ALA A O 1
ATOM 655 N N . ASN A 1 83 ? 3.893 8.204 11.323 1.00 71.19 83 ASN A N 1
ATOM 656 C CA . ASN A 1 83 ? 5.296 8.557 11.276 1.00 71.19 83 ASN A CA 1
ATOM 657 C C . ASN A 1 83 ? 6.018 7.729 10.203 1.00 71.19 83 ASN A C 1
ATOM 659 O O . ASN A 1 83 ? 6.032 6.501 10.245 1.00 71.19 83 ASN A O 1
ATOM 663 N N . GLY A 1 84 ? 6.671 8.425 9.271 1.00 84.50 84 GLY A N 1
ATOM 664 C CA . GLY A 1 84 ? 7.697 7.860 8.395 1.00 84.50 84 GLY A CA 1
ATOM 665 C C . GLY A 1 84 ? 7.226 7.419 7.006 1.00 84.50 84 GLY A C 1
ATOM 666 O O . GLY A 1 84 ? 6.197 6.770 6.825 1.00 84.50 84 GLY A O 1
ATOM 667 N N . SER A 1 85 ? 8.039 7.742 6.003 1.00 93.62 85 SER A N 1
ATOM 668 C CA . SER A 1 85 ? 7.891 7.226 4.641 1.00 93.62 85 SER A CA 1
ATOM 669 C C . SER A 1 85 ? 8.480 5.817 4.518 1.00 93.62 85 SER A C 1
ATOM 671 O O . SER A 1 85 ? 9.393 5.437 5.253 1.00 93.62 85 SER A O 1
ATOM 673 N N . ILE A 1 86 ? 8.005 5.043 3.545 1.00 96.00 86 ILE A N 1
ATOM 674 C CA . ILE A 1 86 ? 8.494 3.694 3.251 1.00 96.00 86 ILE A CA 1
ATOM 675 C C . ILE A 1 86 ? 8.750 3.517 1.755 1.00 96.00 86 ILE A C 1
ATOM 677 O O . ILE A 1 86 ? 7.975 3.974 0.920 1.00 96.00 86 ILE A O 1
ATOM 681 N N . HIS A 1 87 ? 9.831 2.815 1.404 1.00 97.25 87 HIS A N 1
ATOM 682 C CA . HIS A 1 87 ? 10.145 2.487 0.011 1.00 97.25 87 HIS A CA 1
ATOM 683 C C . HIS A 1 87 ? 9.834 1.039 -0.336 1.00 97.25 87 HIS A C 1
ATOM 685 O O . HIS A 1 87 ? 10.169 0.125 0.423 1.00 97.25 87 HIS A O 1
ATOM 691 N N . PHE A 1 88 ? 9.307 0.814 -1.533 1.00 97.62 88 PHE A N 1
ATOM 692 C CA . PHE A 1 88 ? 9.167 -0.511 -2.131 1.00 97.62 88 PHE A CA 1
ATOM 693 C C . PHE A 1 88 ? 9.699 -0.514 -3.564 1.00 97.62 88 PHE A C 1
ATOM 695 O O . PHE A 1 88 ? 9.738 0.521 -4.223 1.00 97.62 88 PHE A O 1
ATOM 702 N N . HIS A 1 89 ? 10.118 -1.689 -4.033 1.00 96.69 89 HIS A N 1
ATOM 703 C CA . HIS A 1 89 ? 10.559 -1.868 -5.410 1.00 96.69 89 HIS A CA 1
ATOM 704 C C . HIS A 1 89 ? 9.415 -2.428 -6.251 1.00 96.69 89 HIS A C 1
ATOM 706 O O . HIS A 1 89 ? 8.863 -3.477 -5.921 1.00 96.69 89 HIS A O 1
ATOM 712 N N . GLU A 1 90 ? 9.100 -1.742 -7.342 1.00 95.88 90 GLU A N 1
ATOM 713 C CA . GLU A 1 90 ? 8.248 -2.230 -8.416 1.00 95.88 90 GLU A CA 1
ATOM 714 C C . GLU A 1 90 ? 8.877 -3.495 -9.031 1.00 95.88 90 GLU A C 1
ATOM 716 O O . GLU A 1 90 ? 10.031 -3.458 -9.475 1.00 95.88 90 GLU A O 1
ATOM 721 N N . PRO A 1 91 ? 8.163 -4.632 -9.036 1.00 94.50 91 PRO A N 1
ATOM 722 C CA . PRO A 1 91 ? 8.658 -5.867 -9.632 1.00 94.50 91 PRO A CA 1
ATOM 723 C C . PRO A 1 91 ? 8.937 -5.732 -11.138 1.00 94.50 91 PRO A C 1
ATOM 725 O O . PRO A 1 91 ? 8.119 -5.193 -11.877 1.00 94.50 91 PRO A O 1
ATOM 728 N N . HIS A 1 92 ? 10.073 -6.268 -11.597 1.00 89.75 92 HIS A N 1
ATOM 729 C CA . HIS A 1 92 ? 10.478 -6.305 -13.008 1.00 89.75 92 HIS A CA 1
ATOM 730 C C . HIS A 1 92 ? 11.216 -7.629 -13.310 1.00 89.75 92 HIS A C 1
ATOM 732 O O . HIS A 1 92 ? 11.968 -8.087 -12.446 1.00 89.75 92 HIS A O 1
ATOM 738 N N . PRO A 1 93 ? 11.030 -8.275 -14.485 1.00 86.00 93 PRO A N 1
ATOM 739 C CA . PRO A 1 93 ? 10.193 -7.867 -15.623 1.00 86.00 93 PRO A CA 1
ATOM 740 C C . PRO A 1 93 ? 8.692 -8.115 -15.438 1.00 86.00 93 PRO A C 1
ATOM 742 O O . PRO A 1 93 ? 7.874 -7.582 -16.183 1.00 86.00 93 PRO A O 1
ATOM 745 N N . HIS A 1 94 ? 8.313 -8.917 -14.446 1.00 85.62 94 HIS A N 1
ATOM 746 C CA . HIS A 1 94 ? 6.921 -9.258 -14.186 1.00 85.62 94 HIS A CA 1
ATOM 747 C C . HIS A 1 94 ? 6.312 -8.252 -13.205 1.00 85.62 94 HIS A C 1
ATOM 749 O O . HIS A 1 94 ? 6.730 -8.215 -12.056 1.00 85.62 94 HIS A O 1
ATOM 755 N N . ASN A 1 95 ? 5.299 -7.484 -13.625 1.00 92.25 95 ASN A N 1
ATOM 756 C CA . ASN A 1 95 ? 4.650 -6.416 -12.834 1.00 92.25 95 ASN A CA 1
ATOM 757 C C . ASN A 1 95 ? 3.725 -6.934 -11.708 1.00 92.25 95 ASN A C 1
ATOM 759 O O . ASN A 1 95 ? 2.648 -6.383 -11.444 1.00 92.25 95 ASN A O 1
ATOM 763 N N . LYS A 1 96 ? 4.100 -8.039 -11.063 1.00 95.81 96 LYS A N 1
ATOM 764 C CA . LYS A 1 96 ? 3.349 -8.666 -9.978 1.00 95.81 96 LYS A CA 1
ATOM 765 C C . LYS A 1 96 ? 4.283 -9.007 -8.826 1.00 95.81 96 LYS A C 1
ATOM 767 O O . LYS A 1 96 ? 5.397 -9.473 -9.032 1.00 95.81 96 LYS A O 1
ATOM 772 N N . VAL A 1 97 ? 3.809 -8.789 -7.607 1.00 95.56 97 VAL A N 1
ATOM 773 C CA . VAL A 1 97 ? 4.506 -9.115 -6.365 1.00 95.56 97 VAL A CA 1
ATOM 774 C C . VAL A 1 97 ? 4.163 -10.560 -5.985 1.00 95.56 97 VAL A C 1
ATOM 776 O O . VAL A 1 97 ? 2.992 -10.841 -5.703 1.00 95.56 97 VAL A O 1
ATOM 779 N N . PRO A 1 98 ? 5.139 -11.485 -5.932 1.00 93.94 98 PRO A N 1
ATOM 780 C CA . PRO A 1 98 ? 4.899 -12.840 -5.445 1.00 93.94 98 PRO A CA 1
ATOM 781 C C . PRO A 1 98 ? 4.457 -12.837 -3.979 1.00 93.94 98 PRO A C 1
ATOM 783 O O . PRO A 1 98 ? 4.923 -12.013 -3.189 1.00 93.94 98 PRO A O 1
ATOM 786 N N . PHE A 1 99 ? 3.626 -13.801 -3.579 1.00 91.75 99 PHE A N 1
ATOM 787 C CA . PHE A 1 99 ? 3.060 -13.887 -2.226 1.00 91.75 99 PHE A CA 1
ATOM 788 C C . PHE A 1 99 ? 4.093 -13.757 -1.094 1.00 91.75 99 PHE A C 1
ATOM 790 O O . PHE A 1 99 ? 3.901 -13.005 -0.139 1.00 91.75 99 PHE A O 1
ATOM 797 N N . VAL A 1 100 ? 5.227 -14.453 -1.210 1.00 92.06 100 VAL A N 1
ATOM 798 C CA . VAL A 1 100 ? 6.292 -14.422 -0.194 1.00 92.06 100 VAL A CA 1
ATOM 799 C C . VAL A 1 100 ? 6.858 -13.007 -0.019 1.00 92.06 100 VAL A C 1
ATOM 801 O O . VAL A 1 100 ? 7.153 -12.577 1.102 1.00 92.06 100 VAL A O 1
ATOM 804 N N . ILE A 1 101 ? 6.972 -12.260 -1.120 1.00 95.06 101 ILE A N 1
ATOM 805 C CA . ILE A 1 101 ? 7.421 -10.865 -1.122 1.00 95.06 101 ILE A CA 1
ATOM 806 C C . ILE A 1 101 ? 6.320 -9.954 -0.576 1.00 95.06 101 ILE A C 1
ATOM 808 O O . ILE A 1 101 ? 6.605 -9.115 0.277 1.00 95.06 101 ILE A O 1
ATOM 812 N N . ALA A 1 102 ? 5.063 -10.187 -0.955 1.00 95.19 102 ALA A N 1
ATOM 813 C CA . ALA A 1 102 ? 3.903 -9.481 -0.418 1.00 95.19 102 ALA A CA 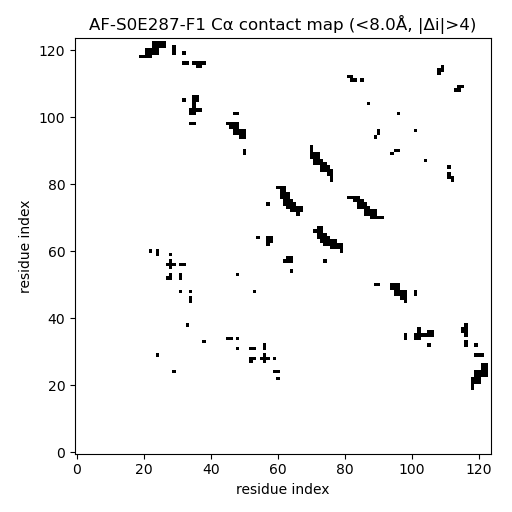1
ATOM 814 C C . ALA A 1 102 ? 3.842 -9.599 1.122 1.00 95.19 102 ALA A C 1
ATOM 816 O O . ALA A 1 102 ? 3.745 -8.592 1.822 1.00 95.19 102 ALA A O 1
ATOM 817 N N . ARG A 1 103 ? 4.055 -10.796 1.684 1.00 94.38 103 ARG A N 1
ATOM 818 C CA . ARG A 1 103 ? 4.135 -11.002 3.143 1.00 94.38 103 ARG A CA 1
ATOM 819 C C . ARG A 1 103 ? 5.326 -10.297 3.788 1.00 94.38 103 ARG A C 1
ATOM 821 O O . ARG A 1 103 ? 5.243 -9.843 4.929 1.00 94.38 103 ARG A O 1
ATOM 828 N N . ARG A 1 104 ? 6.452 -10.180 3.078 1.00 96.12 104 ARG A N 1
ATOM 829 C CA . ARG A 1 104 ? 7.596 -9.381 3.544 1.00 96.12 104 ARG A CA 1
ATOM 830 C C . ARG A 1 104 ? 7.251 -7.890 3.577 1.00 96.12 104 ARG A C 1
ATOM 832 O O . ARG A 1 104 ? 7.679 -7.211 4.508 1.00 96.12 104 ARG A O 1
ATOM 839 N N . HIS A 1 105 ? 6.477 -7.397 2.610 1.00 97.00 105 HIS A N 1
ATOM 840 C CA . HIS A 1 105 ? 5.969 -6.026 2.609 1.00 97.00 105 HIS A CA 1
ATOM 841 C C . HIS A 1 105 ? 5.002 -5.782 3.768 1.00 97.00 105 HIS A C 1
ATOM 843 O O . HIS A 1 105 ? 5.216 -4.825 4.503 1.00 97.00 105 HIS A O 1
ATOM 849 N N . GLY A 1 106 ? 4.051 -6.687 4.025 1.00 96.00 106 GLY A N 1
ATOM 850 C CA . GLY A 1 106 ? 3.166 -6.602 5.194 1.00 96.00 106 GLY A CA 1
ATOM 851 C C . GLY A 1 106 ? 3.929 -6.512 6.519 1.00 96.00 106 GLY A C 1
ATOM 852 O O . GLY A 1 106 ? 3.693 -5.604 7.306 1.00 96.00 106 GLY A O 1
ATOM 853 N N . ARG A 1 107 ? 4.952 -7.354 6.735 1.00 96.75 107 ARG A N 1
ATOM 854 C CA . ARG A 1 107 ? 5.821 -7.242 7.929 1.00 96.75 107 ARG A CA 1
ATOM 855 C C . ARG A 1 107 ? 6.573 -5.913 8.015 1.00 96.75 107 ARG A C 1
ATOM 857 O O . ARG A 1 107 ? 6.915 -5.471 9.107 1.00 96.75 107 ARG A O 1
ATOM 864 N N . ARG A 1 108 ? 6.905 -5.300 6.876 1.00 96.69 108 ARG A N 1
ATOM 865 C CA . ARG A 1 108 ? 7.556 -3.985 6.848 1.00 96.69 108 ARG A CA 1
ATOM 866 C C . ARG A 1 108 ? 6.559 -2.882 7.209 1.00 96.69 108 ARG A C 1
ATOM 868 O O . ARG A 1 108 ? 6.901 -2.063 8.045 1.00 96.69 108 ARG A O 1
ATOM 875 N N . LEU A 1 109 ? 5.336 -2.942 6.680 1.00 95.62 109 LEU A N 1
ATOM 876 C CA . LEU A 1 109 ? 4.237 -2.045 7.054 1.00 95.62 109 LEU A CA 1
ATOM 877 C C . LEU A 1 109 ? 3.895 -2.155 8.544 1.00 95.62 109 LEU A C 1
ATOM 879 O O . LEU A 1 109 ? 3.762 -1.131 9.197 1.00 95.62 109 LEU A O 1
ATOM 883 N N . TYR A 1 110 ? 3.853 -3.367 9.105 1.00 94.31 110 TYR A N 1
ATOM 884 C CA . TYR A 1 110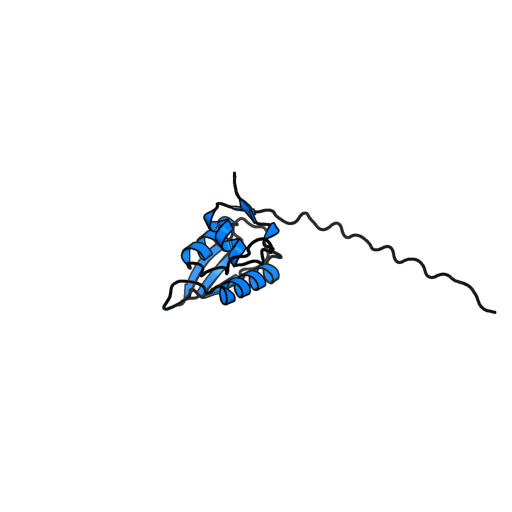 ? 3.669 -3.570 10.546 1.00 94.31 110 TYR A CA 1
ATOM 885 C C . TYR A 1 110 ? 4.760 -2.874 11.370 1.00 94.31 110 TYR A C 1
ATOM 887 O O . TYR A 1 110 ? 4.468 -2.180 12.331 1.00 94.31 110 TYR A O 1
ATOM 895 N N . ARG A 1 111 ? 6.033 -3.006 10.979 1.00 93.31 111 ARG A N 1
ATOM 896 C CA . ARG A 1 111 ? 7.139 -2.355 11.702 1.00 93.31 111 ARG A CA 1
ATOM 897 C C . ARG A 1 111 ? 7.135 -0.832 11.589 1.00 93.31 111 ARG A C 1
ATOM 899 O O . ARG A 1 111 ? 7.618 -0.179 12.501 1.00 93.31 111 ARG A O 1
ATOM 906 N N . THR A 1 112 ? 6.660 -0.284 10.472 1.00 93.19 112 THR A N 1
ATOM 907 C CA . THR A 1 112 ? 6.642 1.169 10.245 1.00 93.19 112 THR A CA 1
ATOM 908 C C . THR A 1 112 ? 5.400 1.827 10.842 1.00 93.19 112 THR A C 1
ATOM 910 O O . THR A 1 112 ? 5.512 2.892 11.433 1.00 93.19 112 THR A O 1
ATOM 913 N N . TYR A 1 113 ? 4.233 1.194 10.716 1.00 91.69 113 TYR A N 1
ATOM 914 C CA . TYR A 1 113 ? 2.938 1.804 11.033 1.00 91.69 113 TYR A CA 1
ATOM 915 C C . TYR A 1 113 ? 2.118 1.041 12.082 1.00 91.69 113 TYR A C 1
ATOM 917 O O . TYR A 1 113 ? 1.010 1.453 12.406 1.00 91.69 113 TYR A O 1
ATOM 925 N N . GLY A 1 114 ? 2.600 -0.102 12.574 1.00 91.81 114 GLY A N 1
ATOM 926 C CA . GLY A 1 114 ? 1.851 -0.964 13.496 1.00 91.81 114 GLY A CA 1
ATOM 927 C C . GLY A 1 114 ? 0.690 -1.728 12.850 1.00 91.81 114 GLY A C 1
ATOM 928 O O . GLY A 1 114 ? -0.072 -2.376 13.558 1.00 91.81 114 GLY A O 1
ATOM 929 N N . TRP A 1 115 ? 0.542 -1.669 11.520 1.00 92.94 115 TRP A N 1
ATOM 930 C CA . TRP A 1 115 ? -0.641 -2.193 10.833 1.00 92.94 115 TRP A CA 1
ATOM 931 C C . TRP A 1 115 ? -0.740 -3.723 10.842 1.00 92.94 115 TRP A C 1
ATOM 933 O O . TRP A 1 115 ? 0.216 -4.420 10.490 1.00 92.94 115 TRP A O 1
ATOM 943 N N . THR A 1 116 ? -1.929 -4.238 11.153 1.00 93.56 116 THR A N 1
ATOM 944 C CA . THR A 1 116 ? -2.320 -5.651 11.071 1.00 93.56 116 THR A CA 1
ATOM 945 C C . THR A 1 116 ? -3.492 -5.844 10.104 1.00 93.56 116 THR A C 1
ATOM 947 O O . THR A 1 116 ? -4.177 -4.895 9.729 1.00 93.56 116 THR A O 1
ATOM 950 N N . GLY A 1 117 ? -3.739 -7.088 9.676 1.00 92.06 117 GLY A N 1
ATOM 951 C CA . GLY A 1 117 ? -4.817 -7.401 8.727 1.00 92.06 117 GLY A CA 1
ATOM 952 C C . GLY A 1 117 ? -6.218 -7.046 9.239 1.00 92.06 117 GLY A C 1
ATOM 953 O O . GLY A 1 117 ? -7.064 -6.631 8.452 1.00 92.06 117 GLY A O 1
ATOM 954 N N . GLU A 1 118 ? -6.434 -7.141 10.553 1.00 92.19 118 GLU A N 1
ATOM 955 C CA . GLU A 1 118 ? -7.712 -6.871 11.232 1.00 92.19 118 GLU A CA 1
ATOM 956 C C . GLU A 1 118 ? -8.154 -5.408 11.127 1.00 92.19 118 GLU A C 1
ATOM 958 O O . GLU A 1 118 ? -9.339 -5.101 11.234 1.00 92.19 118 GLU A O 1
ATOM 963 N N . GLN A 1 119 ? -7.211 -4.497 10.879 1.00 93.44 119 GLN A N 1
ATOM 964 C CA . GLN A 1 119 ? -7.497 -3.071 10.770 1.00 93.44 119 GLN A CA 1
ATOM 965 C C . GLN A 1 119 ? -8.153 -2.694 9.441 1.00 93.44 119 GLN A C 1
ATOM 967 O O . GLN A 1 119 ? -8.665 -1.587 9.325 1.00 93.44 119 GLN A O 1
ATOM 972 N N . PHE A 1 120 ? -8.160 -3.575 8.437 1.00 94.38 120 PHE A N 1
ATOM 973 C CA . PHE A 1 120 ? -8.739 -3.287 7.125 1.00 94.38 120 PHE A CA 1
ATOM 974 C C . PHE A 1 120 ? -10.107 -3.953 6.992 1.00 94.38 120 PHE A C 1
ATOM 976 O O . PHE A 1 120 ? -10.220 -5.178 6.948 1.00 94.38 120 PHE A O 1
ATOM 983 N N . VAL A 1 121 ? -11.155 -3.140 6.879 1.00 94.44 121 VAL A N 1
ATOM 984 C CA . VAL A 1 121 ? -12.545 -3.595 6.765 1.00 94.44 121 VAL A CA 1
ATOM 985 C C . VAL A 1 121 ? -13.151 -3.150 5.441 1.00 94.44 121 VAL A C 1
ATOM 987 O O . VAL A 1 121 ? -12.777 -2.120 4.883 1.00 94.44 121 VAL A O 1
ATOM 990 N N . LEU A 1 122 ? -14.092 -3.939 4.918 1.00 95.75 122 LEU A N 1
ATOM 991 C CA . LEU A 1 122 ? -14.794 -3.594 3.685 1.00 95.75 122 LEU A CA 1
ATOM 992 C C . LEU A 1 122 ? -15.658 -2.348 3.912 1.00 95.75 122 LEU A C 1
ATOM 994 O O . LEU A 1 122 ? -16.484 -2.338 4.827 1.00 95.75 122 LEU A O 1
ATOM 998 N N . ASP A 1 123 ? -15.480 -1.332 3.072 1.00 93.12 123 ASP A N 1
ATOM 999 C CA . ASP A 1 123 ? -16.386 -0.187 3.041 1.00 93.12 123 ASP A CA 1
ATOM 1000 C C . ASP A 1 123 ? -17.759 -0.614 2.497 1.00 93.12 123 ASP A C 1
ATOM 1002 O O . ASP A 1 123 ? -17.829 -1.417 1.559 1.00 93.12 123 ASP A O 1
ATOM 1006 N N . LYS A 1 124 ? -18.829 -0.162 3.157 1.00 73.38 124 LYS A N 1
ATOM 1007 C CA . LYS A 1 124 ? -20.201 -0.649 2.929 1.00 73.38 124 LYS A CA 1
ATOM 1008 C C . LYS A 1 124 ? -20.815 -0.102 1.649 1.00 73.38 124 LYS A C 1
ATOM 1010 O O . LYS A 1 124 ? -20.657 1.109 1.397 1.00 73.38 124 LYS A O 1
#

Radius of gyration: 19.9 Å; Cα contacts (8 Å, |Δi|>4): 166; chains: 1; bounding box: 34×34×78 Å

Sequence (124 aa):
METDEAPPEAMTEVALEDPKPVFKVERRALKTFRILFYDPDVTSTPGEVPWNNFLHALTSVGLAAEKLYGSVWQFSPYTLEANGSIHFHEPHPHNKVPFVIARRHGRRLYRTYGWTGEQFVLDK

Foldseek 3Di:
DDDDDDDDDDPPPPPPPDPDAAQADAPLLLLLLCLLAPDPVPPDDNFWAQLVSVCVNLVSRAWDWDDDPDQKIKTDHHPDPFDDIDIDGQDPPDRIHGSVRSNVVSVVCCVRGVDHSVRYDHHD